Protein AF-A0A419G467-F1 (afdb_monomer_lite)

pLDDT: mean 88.14, std 8.46, range [62.06, 95.31]

Secondary structure (DSSP, 8-state):
--PPPPPS-EEE-S-TTT-EEETT-----HHHH------S---

Foldseek 3Di:
DDDDDDAPDWDAPPDPVPGIDHPPDDDDDVVVVDDDDDDPPDD

Structure (mmCIF, N/CA/C/O backbone):
data_AF-A0A419G467-F1
#
_entry.id   AF-A0A419G467-F1
#
loop_
_atom_site.group_PDB
_atom_site.id
_atom_site.type_symbol
_atom_site.label_atom_id
_atom_site.label_alt_id
_atom_site.label_comp_id
_atom_site.label_asym_id
_atom_site.label_entity_id
_atom_site.label_seq_id
_atom_site.pdbx_PDB_ins_code
_atom_site.Cartn_x
_atom_site.Car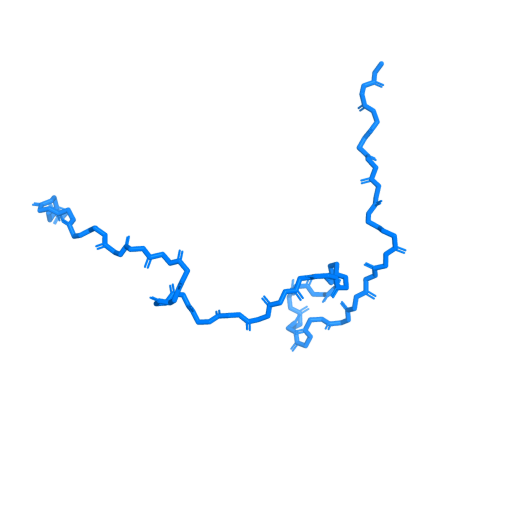tn_y
_atom_site.Cartn_z
_atom_site.occupancy
_atom_site.B_iso_or_equiv
_atom_site.auth_seq_id
_atom_site.auth_comp_id
_atom_site.auth_asym_id
_atom_site.auth_atom_id
_atom_site.pdbx_PDB_model_num
ATOM 1 N N . MET A 1 1 ? 4.144 12.833 25.888 1.00 62.06 1 MET A N 1
ATOM 2 C CA . MET A 1 1 ? 4.272 11.572 25.120 1.00 62.06 1 MET A CA 1
ATOM 3 C C . MET A 1 1 ? 3.367 11.667 23.898 1.00 62.06 1 MET A C 1
ATOM 5 O O . MET A 1 1 ? 2.193 11.974 24.063 1.00 62.06 1 MET A O 1
ATOM 9 N N . LYS A 1 2 ? 3.906 11.529 22.681 1.00 71.56 2 LYS A N 1
ATOM 10 C CA . LYS A 1 2 ? 3.149 11.743 21.435 1.00 71.56 2 LYS A CA 1
ATOM 11 C C . LYS A 1 2 ? 2.227 10.540 21.197 1.00 71.56 2 LYS A C 1
ATOM 13 O O . LYS A 1 2 ? 2.712 9.427 21.028 1.00 71.56 2 LYS A O 1
ATOM 18 N N . LYS A 1 3 ? 0.911 10.755 21.257 1.00 74.75 3 LYS A N 1
ATOM 19 C CA . LYS A 1 3 ? -0.106 9.709 21.077 1.00 74.75 3 LYS A CA 1
ATOM 20 C C . LYS A 1 3 ? -0.387 9.555 19.582 1.00 74.75 3 LYS A C 1
ATOM 22 O O . LYS A 1 3 ? -0.763 10.529 18.933 1.00 74.75 3 LYS A O 1
ATOM 27 N N . TRP A 1 4 ? -0.176 8.363 19.035 1.00 81.62 4 TRP A N 1
ATOM 28 C CA . TRP A 1 4 ? -0.556 8.046 17.659 1.00 81.62 4 TRP A CA 1
ATOM 29 C C . TRP A 1 4 ? -2.085 8.007 17.572 1.00 81.62 4 TRP A C 1
ATOM 31 O O . TRP A 1 4 ? -2.728 7.282 18.330 1.00 81.62 4 TRP A O 1
ATOM 41 N N . GLN A 1 5 ? -2.664 8.850 16.717 1.00 82.81 5 GLN A N 1
ATOM 42 C CA . GLN A 1 5 ? -4.109 8.893 16.492 1.00 82.81 5 GLN A CA 1
ATOM 43 C C . GLN A 1 5 ? -4.498 7.761 15.542 1.0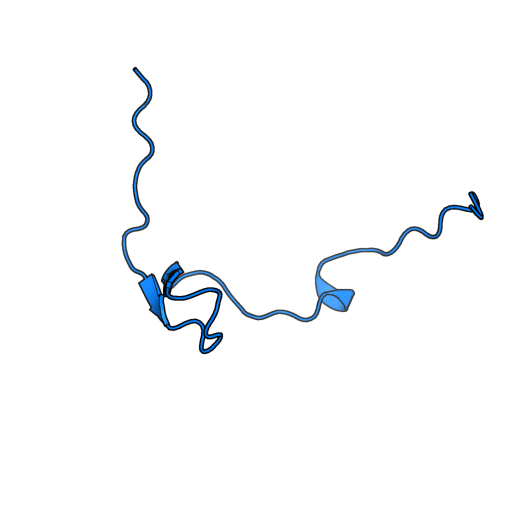0 82.81 5 GLN A C 1
ATOM 45 O O . GLN A 1 5 ? -3.886 7.604 14.485 1.00 82.81 5 GLN A O 1
ATOM 50 N N . ALA A 1 6 ? -5.499 6.973 15.931 1.00 86.44 6 ALA A N 1
ATOM 51 C CA . ALA A 1 6 ? -6.054 5.930 15.079 1.00 86.44 6 ALA A CA 1
ATOM 52 C C . ALA A 1 6 ? -6.833 6.546 13.906 1.00 86.44 6 ALA A C 1
ATOM 54 O O . ALA A 1 6 ? -7.377 7.648 14.018 1.00 86.44 6 ALA A O 1
ATOM 55 N N . TYR A 1 7 ? -6.910 5.824 12.786 1.00 89.94 7 TYR A N 1
ATOM 56 C CA . TYR A 1 7 ? -7.745 6.244 11.664 1.00 89.94 7 TYR A CA 1
ATOM 57 C C . TYR A 1 7 ? -9.234 6.191 12.041 1.00 89.94 7 TYR A C 1
ATOM 59 O O . TYR A 1 7 ? -9.644 5.293 12.778 1.00 89.94 7 TYR A O 1
ATOM 67 N N . PRO A 1 8 ? -10.058 7.121 11.528 1.00 88.94 8 PRO A N 1
ATOM 68 C CA . PRO A 1 8 ? -11.464 7.233 11.916 1.00 88.94 8 PRO A CA 1
ATOM 69 C C . PRO A 1 8 ? -12.323 6.054 11.446 1.00 88.94 8 PRO A C 1
ATOM 71 O O . PRO A 1 8 ? -13.342 5.762 12.065 1.00 88.94 8 PRO A O 1
ATOM 74 N N . LYS A 1 9 ? -11.939 5.393 10.347 1.00 93.44 9 LYS A N 1
ATOM 75 C CA . LYS A 1 9 ? -12.673 4.275 9.746 1.00 93.44 9 LYS A CA 1
ATOM 76 C C . LYS A 1 9 ? -11.730 3.306 9.047 1.00 93.44 9 LYS A C 1
ATOM 78 O O . LYS A 1 9 ? -10.720 3.722 8.468 1.00 93.44 9 LYS A O 1
ATOM 83 N N . TYR A 1 10 ? -12.123 2.039 9.052 1.00 95.25 10 TYR A N 1
ATOM 84 C CA . TYR A 1 10 ? -11.431 0.938 8.398 1.00 95.25 10 TYR A CA 1
ATOM 85 C C . TYR A 1 10 ? -12.405 0.161 7.512 1.00 95.25 10 TYR A C 1
ATOM 87 O O . TYR A 1 10 ? -13.611 0.164 7.748 1.00 95.25 10 TYR A O 1
ATOM 95 N N . LYS A 1 11 ? -11.865 -0.503 6.498 1.00 94.06 11 LYS A N 1
ATOM 96 C CA . LYS A 1 11 ? -12.562 -1.394 5.576 1.00 94.06 11 LYS A CA 1
ATOM 97 C C . LYS A 1 11 ? -11.812 -2.715 5.467 1.00 94.06 11 LYS A C 1
ATOM 99 O O . LYS A 1 11 ? -10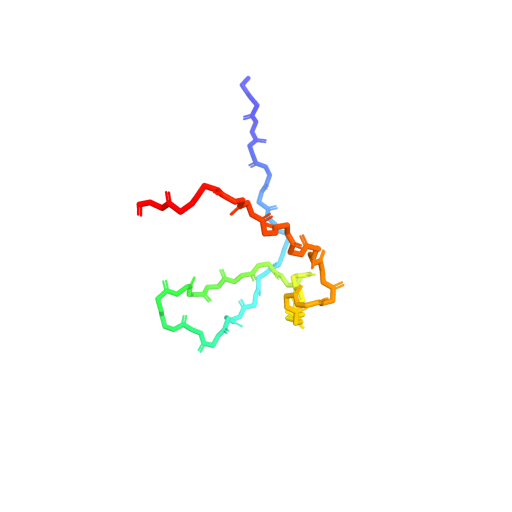.607 -2.763 5.715 1.00 94.06 11 LYS A O 1
ATOM 104 N N . ASP A 1 12 ? -12.515 -3.769 5.070 1.00 94.75 12 ASP A N 1
ATOM 105 C CA . ASP A 1 12 ? -11.882 -5.054 4.784 1.00 94.75 12 ASP A CA 1
ATOM 106 C C . ASP A 1 12 ? -11.002 -4.956 3.530 1.00 94.75 12 ASP A C 1
ATOM 108 O O . ASP A 1 12 ? -11.396 -4.348 2.530 1.00 94.75 12 ASP A O 1
ATOM 112 N N . SER A 1 13 ? -9.784 -5.497 3.594 1.00 91.69 13 SER A N 1
ATOM 113 C CA . SER A 1 13 ? -8.854 -5.456 2.462 1.00 91.69 13 SER A CA 1
ATOM 114 C C . SER A 1 13 ? -9.104 -6.546 1.417 1.00 91.69 13 SER A C 1
ATOM 116 O O . SER A 1 13 ? -8.551 -6.455 0.322 1.00 91.69 13 SER A O 1
ATOM 118 N N . GLY A 1 14 ? -9.894 -7.578 1.736 1.00 92.50 14 GLY A N 1
ATOM 119 C CA . GLY A 1 14 ? -10.055 -8.778 0.914 1.00 92.50 14 GLY A CA 1
ATOM 120 C C . GLY A 1 14 ? -8.813 -9.676 0.861 1.00 92.50 14 GLY A C 1
ATOM 121 O O . GLY A 1 14 ? -8.782 -10.624 0.080 1.00 92.50 14 GLY A O 1
ATOM 122 N N . ILE A 1 15 ? -7.778 -9.383 1.659 1.00 92.19 15 ILE A N 1
ATOM 123 C CA . ILE A 1 15 ? -6.519 -10.132 1.720 1.00 92.19 15 ILE A CA 1
ATOM 124 C C . ILE A 1 15 ? -6.391 -10.740 3.118 1.00 92.19 15 ILE A C 1
ATOM 126 O O . ILE A 1 15 ? -6.237 -10.017 4.103 1.00 92.19 15 ILE A O 1
ATOM 130 N N . GLU A 1 16 ? -6.407 -12.072 3.194 1.00 92.62 16 GLU A N 1
ATOM 131 C CA . GLU A 1 16 ? -6.484 -12.823 4.458 1.00 92.62 16 GLU A CA 1
ATOM 132 C C . GLU A 1 16 ? -5.394 -12.430 5.468 1.00 92.62 16 GLU A C 1
ATOM 134 O O . GLU A 1 16 ? -5.683 -12.199 6.638 1.00 92.62 16 GLU A O 1
ATOM 139 N N . TRP A 1 17 ? -4.148 -12.273 5.013 1.00 94.88 17 TRP A N 1
ATOM 140 C CA . TRP A 1 17 ? -3.029 -11.930 5.895 1.00 94.88 17 TRP A CA 1
ATOM 141 C C . TRP A 1 17 ? -2.965 -10.441 6.283 1.00 94.88 17 TRP A C 1
ATOM 143 O O . TRP A 1 17 ? -2.223 -10.090 7.198 1.00 94.88 17 TRP A O 1
ATOM 153 N N . LEU A 1 18 ? -3.706 -9.560 5.600 1.00 92.56 18 LEU A N 1
ATOM 154 C CA . LEU A 1 18 ? -3.635 -8.105 5.789 1.00 92.56 18 LEU A CA 1
ATOM 155 C C . LEU A 1 18 ? -4.758 -7.569 6.692 1.00 92.56 18 LEU A C 1
ATOM 157 O O . LEU A 1 18 ? -4.553 -6.590 7.409 1.00 92.56 18 LEU A O 1
ATOM 161 N N . GLY A 1 19 ? -5.935 -8.202 6.678 1.00 94.19 19 GLY A N 1
ATOM 162 C CA . GLY A 1 19 ? -7.066 -7.822 7.526 1.00 94.19 19 GLY A CA 1
ATOM 163 C C . GLY A 1 19 ? -7.706 -6.487 7.123 1.00 94.19 19 GLY A C 1
ATOM 164 O O . GLY A 1 19 ? -8.037 -6.277 5.954 1.00 94.19 19 GLY A O 1
ATOM 165 N N . GLN A 1 20 ? -7.913 -5.584 8.088 1.00 94.69 20 GLN A N 1
ATOM 166 C CA . GLN A 1 20 ? -8.587 -4.298 7.868 1.00 94.69 20 GLN A CA 1
ATOM 167 C C . GLN A 1 20 ? -7.602 -3.160 7.571 1.00 94.69 20 GLN A C 1
ATOM 169 O O . GLN A 1 20 ? -6.582 -3.001 8.239 1.00 94.69 20 GLN A O 1
ATOM 174 N N . VAL A 1 21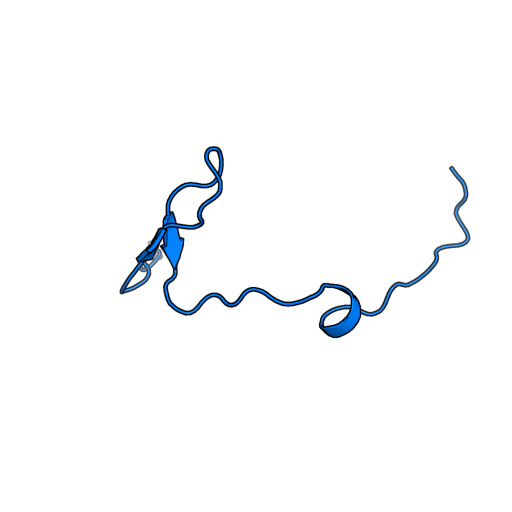 ? -7.949 -2.313 6.603 1.00 94.19 21 VAL A N 1
ATOM 175 C CA . VAL A 1 21 ? -7.156 -1.154 6.163 1.00 94.19 21 VAL A CA 1
ATOM 176 C C . VAL A 1 21 ? -7.957 0.139 6.308 1.00 94.19 21 VAL A C 1
ATOM 178 O O . VAL A 1 21 ? -9.184 0.090 6.319 1.00 94.19 21 VAL A O 1
ATOM 181 N N . PRO A 1 22 ? -7.325 1.318 6.407 1.00 95.31 22 PRO A N 1
ATOM 182 C CA . PRO A 1 22 ? -8.054 2.578 6.502 1.00 95.31 22 PRO A CA 1
ATOM 183 C C . PRO A 1 22 ? -8.985 2.803 5.304 1.00 95.31 22 PRO A C 1
ATOM 185 O O . PRO A 1 22 ? -8.621 2.546 4.156 1.00 95.31 22 PRO A O 1
ATOM 188 N N . GLU A 1 23 ? -10.181 3.336 5.554 1.00 94.50 23 GLU A N 1
ATOM 189 C CA . GLU A 1 23 ? -11.214 3.492 4.515 1.00 94.50 23 GLU A CA 1
ATOM 190 C C . GLU A 1 23 ? -10.734 4.348 3.326 1.00 94.50 23 GLU A C 1
ATOM 192 O O . GLU A 1 23 ? -11.001 4.016 2.168 1.00 94.50 23 GLU A O 1
ATOM 197 N N . HIS A 1 24 ? -9.946 5.389 3.619 1.00 93.69 24 HIS A N 1
ATOM 198 C CA . HIS A 1 24 ? -9.403 6.345 2.649 1.00 93.69 24 HIS A CA 1
ATOM 199 C C . HIS A 1 24 ? -8.283 5.789 1.752 1.00 93.69 24 HIS A C 1
ATOM 201 O O . HIS A 1 24 ? -7.867 6.473 0.820 1.00 93.69 24 HIS A O 1
ATOM 207 N N . TRP A 1 25 ? -7.758 4.587 2.020 1.00 93.56 25 TRP A N 1
ATOM 208 C CA . TRP A 1 25 ? -6.743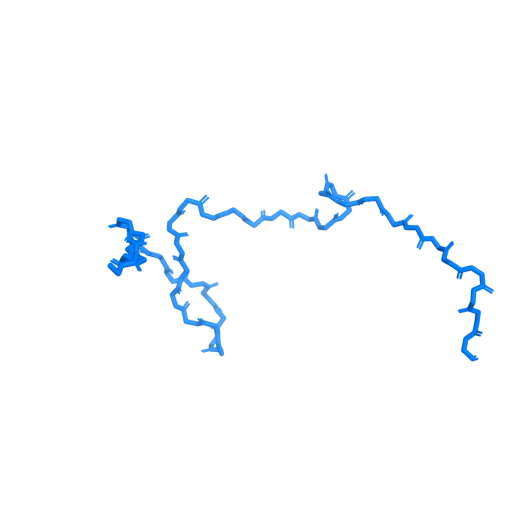 3.976 1.157 1.00 93.56 25 TRP A CA 1
ATOM 209 C C . TRP A 1 25 ? -7.361 3.509 -0.156 1.00 93.56 25 TRP A C 1
ATOM 211 O O . TRP A 1 25 ? -8.435 2.917 -0.174 1.00 93.56 25 TRP A O 1
ATOM 22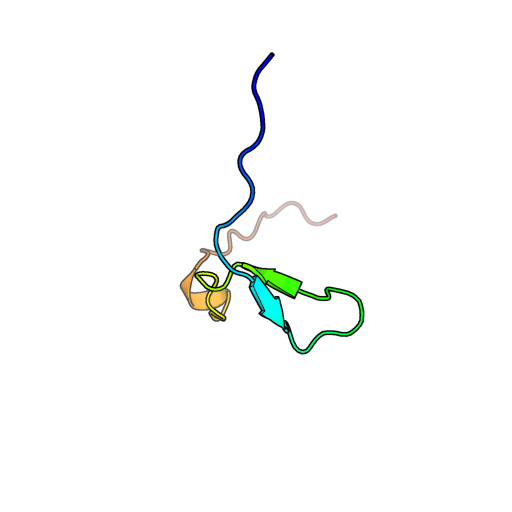1 N N . GLU A 1 26 ? -6.672 3.722 -1.268 1.00 91.75 26 GLU A N 1
ATOM 222 C CA . GLU A 1 26 ? -7.150 3.351 -2.599 1.00 91.75 26 GLU A CA 1
ATOM 223 C C . GLU A 1 26 ? -6.232 2.322 -3.260 1.00 91.75 26 GLU A C 1
ATOM 225 O O . GLU A 1 26 ? -5.014 2.335 -3.079 1.00 91.75 26 GLU A O 1
ATOM 230 N N . VAL A 1 27 ? -6.822 1.424 -4.049 1.00 90.94 27 VAL A N 1
ATOM 231 C CA . VAL A 1 27 ? -6.066 0.435 -4.821 1.00 90.94 27 VAL A CA 1
ATOM 232 C C . VAL A 1 27 ? -5.645 1.074 -6.140 1.00 90.94 27 VAL A C 1
ATOM 234 O O . VAL A 1 27 ? -6.480 1.383 -6.989 1.00 90.94 27 VAL A O 1
ATOM 237 N N . LYS A 1 28 ? -4.337 1.264 -6.322 1.00 93.38 28 LYS A N 1
ATOM 238 C CA . LYS A 1 28 ? -3.742 1.859 -7.525 1.00 93.38 28 LYS A CA 1
ATOM 239 C C . LYS A 1 28 ? -2.660 0.960 -8.109 1.00 93.38 28 LYS A C 1
ATOM 241 O O . LYS A 1 28 ? -1.952 0.255 -7.395 1.00 93.38 28 LYS A O 1
ATOM 246 N N . ARG A 1 29 ? -2.493 1.014 -9.434 1.00 93.06 29 ARG A N 1
ATOM 247 C CA . ARG A 1 29 ? -1.409 0.295 -10.117 1.00 93.06 29 ARG A CA 1
ATOM 248 C C . ARG A 1 29 ? -0.079 0.980 -9.827 1.00 93.06 29 ARG A C 1
ATOM 250 O O . ARG A 1 29 ? 0.060 2.175 -10.077 1.00 93.06 29 ARG A O 1
ATOM 257 N N . LEU A 1 30 ? 0.923 0.211 -9.400 1.00 93.56 30 LEU A N 1
ATOM 258 C CA . LEU A 1 30 ? 2.247 0.734 -9.040 1.00 93.56 30 LEU A CA 1
ATOM 259 C C . LEU A 1 30 ? 2.895 1.562 -10.164 1.00 93.56 30 LEU A C 1
ATOM 261 O O . LEU A 1 30 ? 3.461 2.616 -9.894 1.00 93.56 30 LEU A O 1
ATOM 265 N N . LYS A 1 31 ? 2.719 1.148 -11.429 1.00 92.44 31 LYS A N 1
ATOM 266 C CA . LYS A 1 31 ? 3.189 1.879 -12.623 1.00 92.44 31 LYS A CA 1
ATOM 267 C C . LYS A 1 31 ? 2.694 3.334 -12.691 1.00 92.44 31 LYS A C 1
ATOM 269 O O . LYS A 1 31 ? 3.329 4.154 -13.339 1.00 92.44 31 LYS A O 1
ATOM 274 N N . GLN A 1 32 ? 1.556 3.644 -12.067 1.00 94.56 32 GLN A N 1
ATOM 275 C CA . GLN A 1 32 ? 0.980 4.993 -12.036 1.00 94.56 32 GLN A CA 1
ATOM 276 C C . GLN A 1 32 ? 1.460 5.822 -10.836 1.00 94.56 32 GLN A C 1
ATOM 278 O O . GLN A 1 32 ? 1.291 7.035 -10.844 1.00 94.56 32 GLN A O 1
ATOM 283 N N . LEU A 1 33 ? 2.011 5.181 -9.800 1.00 94.62 33 LEU A N 1
ATOM 284 C CA . LEU A 1 33 ? 2.404 5.828 -8.545 1.00 94.62 33 LEU A CA 1
ATOM 285 C C . LEU A 1 33 ? 3.911 6.051 -8.423 1.00 94.62 33 LEU A C 1
ATOM 287 O O . LEU A 1 33 ? 4.333 6.993 -7.761 1.00 94.62 33 LEU A O 1
ATOM 291 N N . ALA A 1 34 ? 4.718 5.178 -9.021 1.00 91.81 34 ALA A N 1
ATOM 292 C CA . ALA A 1 34 ? 6.158 5.183 -8.839 1.00 91.81 34 ALA A CA 1
ATOM 293 C C . ALA A 1 34 ? 6.891 5.142 -10.178 1.00 91.81 34 ALA A C 1
ATOM 295 O O . ALA A 1 34 ? 6.504 4.432 -11.108 1.00 91.81 34 ALA A O 1
ATOM 296 N N . PHE A 1 35 ? 8.003 5.871 -10.241 1.00 91.25 35 PHE A N 1
ATOM 297 C CA . PHE A 1 35 ? 8.948 5.782 -11.344 1.00 91.25 35 PHE A CA 1
ATOM 298 C C . PHE A 1 35 ? 9.996 4.730 -11.008 1.00 91.25 35 PHE A C 1
ATOM 300 O O . PHE A 1 35 ? 10.717 4.848 -10.016 1.00 91.25 35 PHE A O 1
ATOM 307 N N . VAL A 1 36 ? 10.086 3.697 -11.840 1.00 88.69 36 VAL A N 1
ATOM 308 C CA . VAL A 1 36 ? 11.117 2.672 -11.690 1.00 88.69 36 VAL A CA 1
ATOM 309 C C . VAL A 1 36 ? 12.460 3.278 -12.088 1.00 88.69 36 VAL A C 1
ATOM 311 O O . VAL A 1 36 ? 12.625 3.747 -13.214 1.00 88.69 36 VAL A O 1
ATOM 314 N N . ARG A 1 37 ? 13.426 3.265 -11.166 1.00 86.88 37 ARG A N 1
ATOM 315 C CA . ARG A 1 37 ? 14.831 3.527 -11.484 1.00 86.88 37 ARG A CA 1
ATOM 316 C C . ARG A 1 37 ? 15.559 2.197 -11.564 1.00 86.88 37 ARG A C 1
ATOM 318 O O . ARG A 1 37 ? 15.709 1.512 -10.557 1.00 86.88 37 ARG A O 1
ATOM 325 N N . PHE A 1 38 ? 15.998 1.839 -12.761 1.00 80.12 38 PHE A N 1
ATOM 326 C CA . PHE A 1 38 ? 16.890 0.705 -12.943 1.00 80.12 38 PHE A CA 1
ATOM 327 C C . PHE A 1 38 ? 18.278 1.124 -12.454 1.00 80.12 38 PHE A C 1
ATOM 329 O O . PHE A 1 38 ? 18.877 2.055 -12.988 1.00 80.12 38 PHE A O 1
ATOM 336 N N . SER A 1 39 ? 18.747 0.494 -11.381 1.00 82.06 39 SER A N 1
ATOM 337 C CA . SER A 1 39 ? 20.130 0.629 -10.935 1.00 82.06 39 SER A CA 1
ATOM 338 C C . SER A 1 39 ? 20.978 -0.379 -11.702 1.00 82.06 39 SER A C 1
ATOM 340 O O . SER A 1 39 ? 20.631 -1.557 -11.735 1.00 82.06 39 SER A O 1
ATOM 342 N N . ASN A 1 40 ? 22.102 0.061 -12.273 1.00 76.50 40 ASN A N 1
ATOM 343 C CA . ASN A 1 40 ? 23.080 -0.821 -12.924 1.00 76.50 40 ASN A CA 1
ATOM 344 C C . ASN A 1 40 ? 23.943 -1.617 -11.929 1.00 76.50 40 ASN A C 1
ATOM 346 O O . ASN A 1 40 ? 24.945 -2.216 -12.316 1.00 76.50 40 ASN A O 1
ATOM 350 N N . VAL A 1 41 ? 23.561 -1.657 -10.654 1.00 76.12 41 VAL A N 1
ATOM 351 C CA . VAL A 1 41 ? 24.127 -2.611 -9.705 1.00 76.12 41 VAL A CA 1
ATOM 352 C C . VAL A 1 41 ? 23.429 -3.947 -9.941 1.00 76.12 41 VAL A C 1
ATOM 354 O O . VAL A 1 41 ? 22.437 -4.275 -9.292 1.00 76.12 41 VAL A O 1
ATOM 357 N N . ASN A 1 42 ? 23.934 -4.700 -10.919 1.00 74.56 42 ASN A N 1
ATOM 358 C CA . ASN A 1 42 ? 23.722 -6.141 -10.922 1.00 74.56 42 ASN A CA 1
ATOM 359 C C . ASN A 1 42 ? 24.347 -6.690 -9.635 1.00 74.56 42 ASN A C 1
ATOM 361 O O . ASN A 1 42 ? 25.468 -6.318 -9.282 1.00 74.56 42 ASN A O 1
ATOM 365 N N . LYS A 1 43 ? 23.575 -7.499 -8.915 1.00 65.56 43 LYS A N 1
ATOM 366 C CA . LYS A 1 43 ? 24.073 -8.280 -7.787 1.00 65.56 43 LYS A CA 1
ATOM 367 C C . LYS A 1 43 ? 24.994 -9.390 -8.280 1.00 65.56 43 LYS A C 1
ATOM 369 O O . LYS A 1 43 ? 24.693 -9.938 -9.363 1.00 65.56 43 LYS A O 1
#

Sequence (43 aa):
MKKWQAYPKYKDSGIEWLGQVPEHWEVKRLKQLAFVRFSNVNK

Radius of gyration: 16.57 Å; chains: 1; bounding box: 37×25×38 Å